Protein AF-A0A1Y3B1A7-F1 (afdb_monomer)

Organism: Euroglyphus maynei (NCBI:txid6958)

InterPro domains:
  IPR001353 Proteasome, subunit alpha/beta [PF00227] (23-81)
  IPR016050 Proteasome beta-type subunit, conserved site [PS00854] (29-76)
  IPR023333 Proteasome B-type subunit [PTHR32194] (15-82)
  IPR029055 Nucleophile aminohydrolases, N-terminal [G3DSA:3.60.20.10] (2-82)
  IPR029055 Nucleophile aminohydrolases, N-terminal [SSF56235] (8-81)

Solvent-accessible surface area (backbone atoms only — not comparable to full-atom values): 5449 Å² total; per-residue (Å²): 137,86,79,81,80,77,85,79,85,68,91,64,94,63,89,79,72,89,88,68,77,58,42,30,26,65,74,65,49,74,49,78,54,95,95,49,73,50,76,50,60,66,33,49,31,21,49,77,90,42,82,70,39,76,82,44,86,41,66,48,74,78,52,103,88,42,74,49,72,61,50,44,35,46,67,60,47,51,67,75,72,106

Second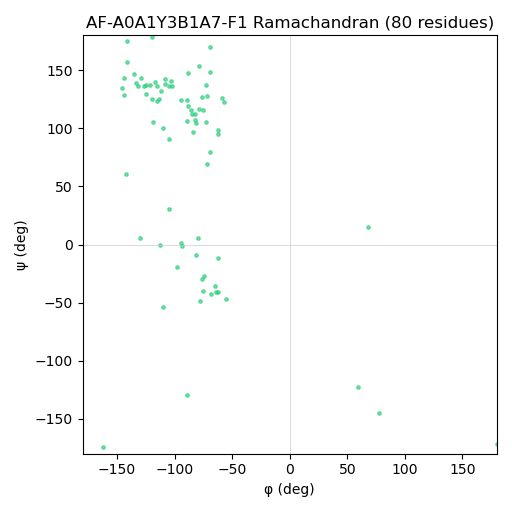ary structure (DSSP, 8-state):
-----------S------SS--EEE--EEEEEETTEEEEEE-S-EEETTEEEESS---EEEEETTEEEE--EEHHHHHHHH-

Radius of gyration: 17.69 Å; Cα contacts (8 Å, |Δi|>4): 108; chains: 1; bounding box: 52×32×42 Å

Foldseek 3Di:
DDDDPDPDDDPPPDPDDDPAAAFWFDDKDKDDDVPDIDIDGAQFTAGVPRRDGRHHDQWDDPDPHDIDGDTTHVVVVVVVVD

Nearest PDB structures (foldseek):
  8fz5-assembly1_N  TM=9.985E-01  e=1.326E-06  Bos taurus
  3unb-assembly1_M  TM=9.979E-01  e=7.145E-06  Mus musculus
  3okj-assembly1_1  TM=9.802E-01  e=1.659E-05  Saccharomyces cerevisiae
  8g6f-assembly1_b  TM=9.748E-01  e=1.071E-04  Plasmodium falciparum Dd2
  8w2f-assembly1_b  TM=9.708E-01  e=1.446E-04  Plasmodium falciparum 3D7

pLDDT: mean 85.66, std 17.11, range [37.34, 98.06]

Sequence (82 aa):
MATNFKFQYNDSIETQHSQQPISTGSSVLGLVFDKGVVIAADQLASYGSLARFRNVQRVNCVNDRTILGCGGDYADYQYVTK

Mean predicted aligned error: 9.03 Å

Structure (mmCIF, N/CA/C/O backbone):
data_AF-A0A1Y3B1A7-F1
#
_entry.id   AF-A0A1Y3B1A7-F1
#
loop_
_atom_site.group_PDB
_atom_site.id
_atom_site.type_symbol
_atom_site.label_atom_id
_atom_site.label_alt_id
_atom_site.label_comp_id
_atom_site.label_asym_id
_atom_site.label_entity_id
_atom_site.label_seq_id
_atom_site.pdbx_PDB_ins_code
_atom_site.Cartn_x
_atom_site.Cartn_y
_atom_site.Cartn_z
_atom_site.occupancy
_atom_site.B_iso_or_equiv
_atom_site.auth_seq_id
_atom_site.auth_comp_id
_atom_site.auth_asym_id
_atom_site.auth_atom_id
_atom_site.pdbx_PDB_model_num
ATOM 1 N N . MET A 1 1 ? 27.875 23.075 -26.093 1.00 41.88 1 MET A N 1
ATOM 2 C CA . MET A 1 1 ? 27.365 23.753 -24.883 1.00 41.88 1 MET A CA 1
ATOM 3 C C . MET A 1 1 ? 27.359 22.726 -23.759 1.00 41.88 1 MET A C 1
ATOM 5 O O . MET A 1 1 ? 26.416 21.960 -23.644 1.00 41.88 1 MET A O 1
ATOM 9 N N . ALA A 1 2 ? 28.477 22.598 -23.043 1.00 37.34 2 ALA A N 1
ATOM 10 C CA . ALA A 1 2 ? 28.621 21.632 -21.958 1.00 37.34 2 ALA A CA 1
ATOM 11 C C . ALA A 1 2 ? 27.931 22.185 -20.704 1.00 37.34 2 ALA A C 1
ATOM 13 O O . ALA A 1 2 ? 28.317 23.240 -20.201 1.00 37.34 2 ALA A O 1
ATOM 14 N N . THR A 1 3 ? 26.891 21.511 -20.222 1.00 42.47 3 THR A N 1
ATOM 15 C CA . THR A 1 3 ? 26.267 21.826 -18.935 1.00 42.47 3 THR A CA 1
ATOM 16 C C . THR A 1 3 ? 27.086 21.170 -17.829 1.00 42.47 3 THR A C 1
ATOM 18 O O . THR A 1 3 ? 27.077 19.951 -17.673 1.00 42.47 3 THR A O 1
ATOM 21 N N . ASN A 1 4 ? 27.823 21.993 -17.086 1.00 41.19 4 ASN A N 1
ATOM 22 C CA . ASN A 1 4 ? 28.571 21.609 -15.894 1.00 41.19 4 ASN A CA 1
ATOM 23 C C . ASN A 1 4 ? 27.619 21.098 -14.800 1.00 41.19 4 ASN A C 1
ATOM 25 O O . ASN A 1 4 ? 27.101 21.893 -14.018 1.00 41.19 4 ASN A O 1
ATOM 29 N N . PHE A 1 5 ? 27.416 19.785 -14.705 1.00 50.31 5 PHE A N 1
ATOM 30 C CA . PHE A 1 5 ? 26.864 19.179 -13.495 1.00 50.31 5 PHE A CA 1
ATOM 31 C C . PHE A 1 5 ? 28.009 18.955 -12.506 1.00 50.31 5 PHE A C 1
ATOM 33 O O . PHE A 1 5 ? 28.764 17.990 -12.605 1.00 50.31 5 PHE A O 1
ATOM 40 N N . LYS A 1 6 ? 28.174 19.890 -11.567 1.00 38.62 6 LYS A N 1
ATOM 41 C CA . LYS A 1 6 ? 29.043 19.698 -10.405 1.00 38.62 6 LYS A CA 1
ATOM 42 C C . LYS A 1 6 ? 28.264 18.884 -9.374 1.00 38.62 6 LYS A C 1
ATOM 44 O O . LYS A 1 6 ? 27.385 19.426 -8.714 1.00 38.62 6 LYS A O 1
ATOM 49 N N . PHE A 1 7 ? 28.577 17.598 -9.232 1.00 54.81 7 PHE A N 1
ATOM 50 C CA . PHE A 1 7 ? 28.238 16.876 -8.006 1.00 54.81 7 PHE A CA 1
ATOM 51 C C . PHE A 1 7 ? 29.187 17.385 -6.918 1.00 54.81 7 PHE A C 1
ATOM 53 O O . PHE A 1 7 ? 30.388 17.126 -6.955 1.00 54.81 7 PHE A O 1
ATOM 60 N N . GLN A 1 8 ? 28.664 18.209 -6.016 1.00 50.84 8 GLN A N 1
ATOM 61 C CA . GLN A 1 8 ? 29.413 18.783 -4.907 1.00 50.84 8 GLN A CA 1
ATOM 62 C C . GLN A 1 8 ? 29.304 17.812 -3.724 1.00 50.84 8 GLN A C 1
ATOM 64 O O . GLN A 1 8 ? 28.232 17.677 -3.143 1.00 50.84 8 GLN A O 1
ATOM 69 N N . TYR A 1 9 ? 30.383 17.087 -3.414 1.00 49.78 9 TYR A N 1
ATOM 70 C CA . TYR A 1 9 ? 30.477 16.284 -2.192 1.00 49.78 9 TYR A CA 1
ATOM 71 C C . TYR A 1 9 ? 30.889 17.221 -1.051 1.00 49.78 9 TYR A C 1
ATOM 73 O O . TYR A 1 9 ? 31.973 17.803 -1.095 1.00 49.78 9 TYR A O 1
ATOM 81 N N . ASN A 1 10 ? 29.982 17.443 -0.100 1.00 59.34 10 ASN A N 1
ATOM 82 C CA . ASN A 1 10 ? 30.219 18.269 1.079 1.00 59.34 10 ASN A CA 1
ATOM 83 C C . ASN A 1 10 ? 30.674 17.354 2.228 1.00 59.34 10 ASN A C 1
ATOM 85 O O . ASN A 1 10 ? 29.976 16.397 2.546 1.00 59.34 10 ASN A O 1
ATOM 89 N N . ASP A 1 11 ? 31.836 17.635 2.821 1.00 57.91 11 ASP A N 1
ATOM 90 C CA . ASP A 1 11 ? 32.473 16.841 3.892 1.00 57.91 11 ASP A CA 1
ATOM 91 C C . ASP A 1 11 ? 31.872 17.092 5.294 1.00 57.91 11 ASP A C 1
ATOM 93 O O . ASP A 1 11 ? 32.377 16.579 6.296 1.00 57.91 11 ASP A O 1
ATOM 97 N N . SER A 1 12 ? 30.792 17.872 5.415 1.00 60.16 12 SER A N 1
ATOM 98 C CA . SER A 1 12 ? 29.997 17.877 6.644 1.00 60.16 12 SER A CA 1
ATOM 99 C C . SER A 1 12 ? 29.136 16.613 6.671 1.00 60.16 12 SER A C 1
ATOM 101 O O . SER A 1 12 ? 28.413 16.328 5.718 1.00 60.16 12 SER A O 1
ATOM 103 N N . ILE A 1 13 ? 29.199 15.830 7.757 1.00 62.62 13 ILE A N 1
ATOM 104 C CA . ILE A 1 13 ? 28.272 14.709 7.992 1.00 62.62 13 ILE A CA 1
ATOM 105 C C . ILE A 1 13 ? 26.899 15.303 8.332 1.00 62.62 13 ILE A C 1
AT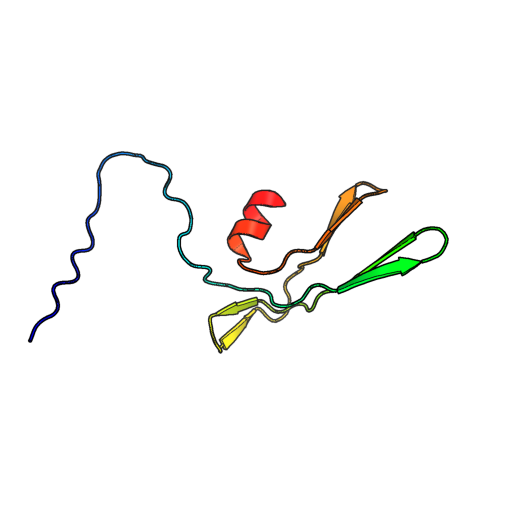OM 107 O O . ILE A 1 13 ? 26.443 15.296 9.472 1.00 62.62 13 ILE A O 1
ATOM 111 N N . GLU A 1 14 ? 26.267 15.905 7.337 1.00 63.81 14 GLU A N 1
ATOM 112 C CA . GLU A 1 14 ? 24.881 16.319 7.373 1.00 63.81 14 GLU A CA 1
ATOM 113 C C . GLU A 1 14 ? 24.056 15.139 6.875 1.00 63.81 14 GLU A C 1
ATOM 115 O O . GLU A 1 14 ? 24.295 14.603 5.791 1.00 63.81 14 GLU A O 1
ATOM 120 N N . THR A 1 15 ? 23.097 14.698 7.687 1.00 71.50 15 THR A N 1
ATOM 121 C CA . THR A 1 15 ? 22.149 13.659 7.285 1.00 71.50 15 THR A CA 1
ATOM 122 C C . THR A 1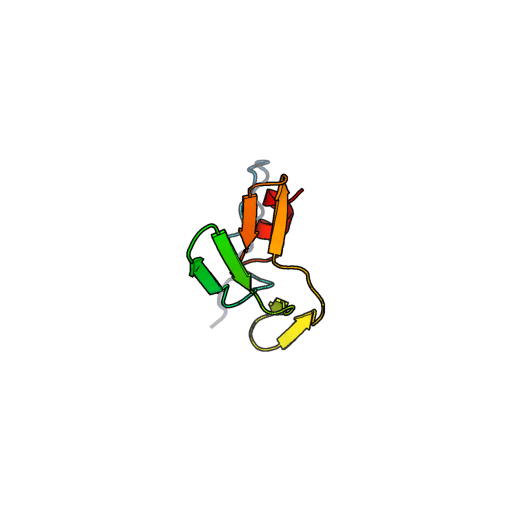 15 ? 21.346 14.176 6.094 1.00 71.50 15 THR A C 1
ATOM 124 O O . THR A 1 15 ? 20.401 14.947 6.251 1.00 71.50 15 THR A O 1
ATOM 127 N N . GLN A 1 16 ? 21.744 13.783 4.885 1.00 74.75 16 GLN A N 1
ATOM 128 C CA . GLN A 1 16 ? 21.058 14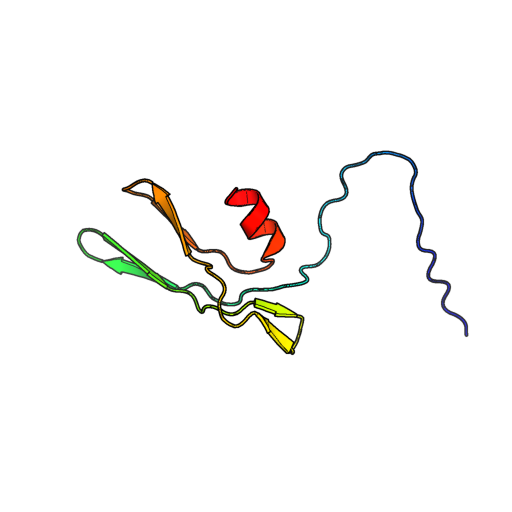.184 3.667 1.00 74.75 16 GLN A CA 1
ATOM 129 C C . GLN A 1 16 ? 19.757 13.385 3.534 1.00 74.75 16 GLN A C 1
ATOM 131 O O . GLN A 1 16 ? 19.776 12.163 3.393 1.00 74.75 16 GLN A O 1
ATOM 136 N N . HIS A 1 17 ? 18.620 14.079 3.582 1.00 76.31 17 HIS A N 1
ATOM 1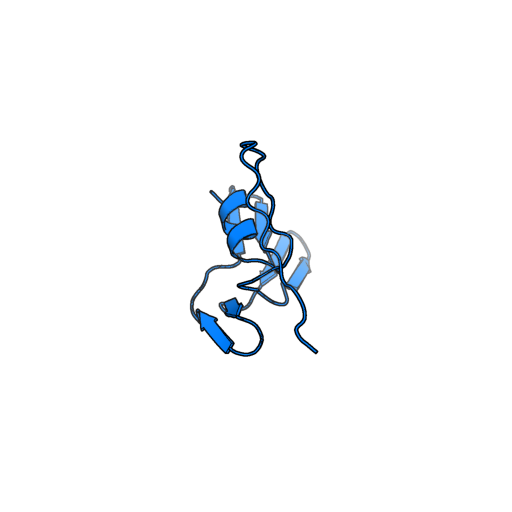37 C CA . HIS A 1 17 ? 17.310 13.476 3.342 1.00 76.31 17 HIS A CA 1
ATOM 138 C C . HIS A 1 17 ? 17.044 13.285 1.845 1.00 76.31 17 HIS A C 1
ATOM 140 O O . HIS A 1 17 ? 17.582 14.010 1.002 1.00 76.31 17 HIS A O 1
ATOM 146 N N . SER A 1 18 ? 16.194 12.307 1.520 1.00 77.94 18 SER A N 1
ATOM 147 C CA . SER A 1 18 ? 15.781 12.046 0.141 1.00 77.94 18 SER A CA 1
ATOM 148 C C . SER A 1 18 ? 15.106 13.284 -0.453 1.00 77.94 18 SER A C 1
ATOM 150 O O . SER A 1 18 ? 14.178 13.839 0.131 1.00 77.94 18 SER A O 1
ATOM 152 N N . GLN A 1 19 ? 15.591 13.744 -1.609 1.00 84.62 19 GLN A N 1
ATOM 153 C CA . GLN A 1 19 ? 15.050 14.929 -2.289 1.00 84.62 19 GLN A CA 1
ATOM 154 C C . GLN A 1 19 ? 14.057 14.573 -3.400 1.00 84.62 19 GLN A C 1
ATOM 156 O O . GLN A 1 19 ? 13.280 15.423 -3.831 1.00 84.62 19 GLN A O 1
ATOM 161 N N . GLN A 1 20 ? 14.095 13.331 -3.888 1.00 86.94 20 GLN A N 1
ATOM 162 C CA . GLN A 1 20 ? 13.220 12.829 -4.942 1.00 86.94 20 GLN A CA 1
ATOM 163 C C . GLN A 1 20 ? 12.905 11.353 -4.686 1.00 86.94 20 GLN A C 1
ATOM 165 O O . GLN A 1 20 ? 13.826 10.584 -4.409 1.00 86.94 20 GLN A O 1
ATOM 170 N N . PRO A 1 21 ? 11.636 10.937 -4.806 1.00 89.56 21 PRO A N 1
ATOM 171 C CA . PRO A 1 21 ? 11.258 9.552 -4.581 1.00 89.56 21 PRO A CA 1
ATOM 172 C C . PRO A 1 21 ? 11.740 8.672 -5.744 1.00 89.56 21 PRO A C 1
ATOM 174 O O . PRO A 1 21 ? 11.611 9.050 -6.911 1.00 89.56 21 PRO A O 1
ATOM 177 N N . ILE A 1 22 ? 12.291 7.496 -5.436 1.00 91.94 22 ILE A N 1
ATOM 178 C CA . ILE A 1 22 ? 12.962 6.643 -6.430 1.00 91.94 22 ILE A CA 1
ATOM 179 C C . ILE A 1 22 ? 12.157 5.377 -6.716 1.00 91.94 22 ILE A C 1
ATOM 181 O O . ILE A 1 22 ? 11.847 5.081 -7.871 1.00 91.94 22 ILE A O 1
ATOM 185 N N . SER A 1 23 ? 11.811 4.622 -5.671 1.00 93.50 23 SER A N 1
ATOM 186 C CA . SER A 1 23 ? 11.000 3.408 -5.795 1.00 93.50 23 SER A CA 1
ATOM 187 C C . SER A 1 23 ? 9.642 3.694 -5.194 1.00 93.50 23 SER A C 1
ATOM 189 O O . SER A 1 23 ? 9.496 3.682 -3.980 1.00 93.50 23 SER A O 1
ATOM 191 N N . THR A 1 24 ? 8.652 3.975 -6.033 1.00 94.75 24 THR A N 1
ATOM 192 C CA . THR A 1 24 ? 7.369 4.504 -5.572 1.00 94.75 24 THR A CA 1
ATOM 193 C C . THR A 1 24 ? 6.253 3.479 -5.589 1.00 94.75 24 THR A C 1
ATOM 195 O O . THR A 1 24 ? 6.075 2.735 -6.554 1.00 94.75 24 THR A O 1
ATOM 198 N N . GLY A 1 25 ? 5.470 3.476 -4.517 1.00 93.31 25 GLY A N 1
ATOM 199 C CA . GLY A 1 25 ? 4.127 2.926 -4.498 1.00 93.31 25 GLY A CA 1
ATOM 200 C C . GLY A 1 25 ? 3.104 3.987 -4.905 1.00 93.31 25 GLY A C 1
ATOM 201 O O . GLY A 1 25 ? 3.273 5.172 -4.616 1.00 93.31 25 GLY A O 1
ATOM 202 N N . SER A 1 26 ? 2.028 3.566 -5.565 1.00 93.50 26 SER A N 1
ATOM 203 C CA . SER A 1 26 ? 0.942 4.456 -5.987 1.00 93.50 26 SER A CA 1
ATOM 204 C C . SER A 1 26 ? -0.133 4.574 -4.893 1.00 93.50 26 SER A C 1
ATOM 206 O O . SER A 1 26 ? 0.176 4.821 -3.726 1.00 93.50 26 SER A O 1
ATOM 208 N N . SER A 1 27 ? -1.402 4.379 -5.234 1.00 95.00 27 SER A N 1
ATOM 209 C CA . SER A 1 27 ? -2.540 4.599 -4.347 1.00 95.00 27 SER A CA 1
ATOM 210 C C . SER A 1 27 ? -2.634 3.599 -3.190 1.00 95.00 27 SER A C 1
ATOM 212 O O . SER A 1 27 ? -2.280 2.426 -3.314 1.00 95.00 27 SER A O 1
ATOM 214 N N . VAL A 1 28 ? -3.169 4.092 -2.074 1.00 96.69 28 VAL A N 1
ATOM 215 C CA . VAL A 1 28 ? -3.663 3.312 -0.937 1.00 96.69 28 VAL A CA 1
ATOM 216 C C . VAL A 1 28 ? -5.103 3.751 -0.708 1.00 96.69 28 VAL A C 1
ATOM 218 O O . VAL A 1 28 ? -5.380 4.949 -0.656 1.00 96.69 28 VAL A O 1
ATOM 221 N N . LEU A 1 29 ? -6.023 2.797 -0.615 1.00 97.12 29 LEU A N 1
ATOM 222 C CA . LEU A 1 29 ? -7.448 3.051 -0.427 1.00 97.12 29 LEU A CA 1
ATOM 223 C C . LEU A 1 29 ? -7.859 2.668 0.990 1.00 97.12 29 LEU A C 1
ATOM 225 O O . LEU A 1 29 ? -7.450 1.621 1.486 1.00 97.12 29 LEU A O 1
ATOM 229 N N . GLY A 1 30 ? -8.688 3.501 1.616 1.00 96.88 30 GLY A N 1
ATOM 230 C CA . GLY A 1 30 ? -9.244 3.263 2.944 1.00 96.88 30 GLY A CA 1
ATOM 231 C C . GLY A 1 30 ? -10.743 3.539 2.972 1.00 96.88 30 GLY A C 1
ATOM 232 O O . GLY A 1 30 ? -11.205 4.507 2.371 1.00 96.88 30 GLY A O 1
ATOM 233 N N . LEU A 1 31 ? -11.500 2.688 3.663 1.00 97.88 31 LEU A N 1
ATOM 234 C CA . LEU A 1 31 ? -12.948 2.811 3.839 1.00 97.88 31 LEU A CA 1
ATOM 235 C C . LEU A 1 31 ? -13.309 2.636 5.313 1.00 97.88 31 LEU A C 1
ATOM 237 O O . LEU A 1 31 ? -12.810 1.726 5.975 1.00 97.88 31 LEU A O 1
ATOM 241 N N . VAL A 1 32 ? -14.204 3.487 5.808 1.00 98.06 32 VAL A N 1
ATOM 242 C CA . VAL A 1 32 ? -14.766 3.395 7.161 1.00 98.06 32 VAL A CA 1
ATOM 243 C C . VAL A 1 32 ? -16.162 2.794 7.065 1.00 98.06 32 VAL A C 1
ATOM 245 O O . VAL A 1 32 ? -16.940 3.169 6.188 1.00 98.06 32 VAL A O 1
ATOM 248 N N . PHE A 1 33 ? -16.483 1.868 7.962 1.00 97.44 33 PHE A N 1
ATOM 249 C CA . PHE A 1 33 ? -17.796 1.234 8.045 1.00 97.44 33 PHE A CA 1
ATOM 250 C C . PHE A 1 33 ? -18.200 1.029 9.510 1.00 97.44 33 PHE A C 1
ATOM 252 O O . PHE A 1 33 ? -17.430 1.328 10.427 1.00 97.44 33 PHE A O 1
ATOM 259 N N . ASP A 1 34 ? -19.425 0.548 9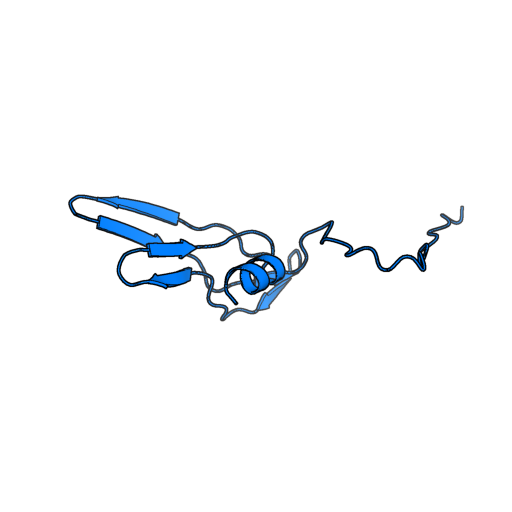.749 1.00 97.94 34 ASP A N 1
ATOM 260 C CA . ASP A 1 34 ? -19.879 0.278 11.115 1.00 97.94 34 ASP A CA 1
ATOM 261 C C . ASP A 1 34 ? -18.922 -0.701 11.815 1.00 97.94 34 ASP A C 1
ATOM 263 O O . ASP A 1 34 ? -18.695 -1.813 11.340 1.00 97.94 34 ASP A O 1
ATOM 267 N N . LYS A 1 35 ? -18.377 -0.270 12.958 1.00 96.31 35 LYS A N 1
ATOM 268 C CA . LYS A 1 35 ? -17.426 -1.015 13.806 1.00 96.31 35 LYS A CA 1
ATOM 269 C C . LYS A 1 35 ? -16.029 -1.249 13.221 1.00 96.31 35 LYS A C 1
ATOM 271 O O . LYS A 1 35 ? -15.292 -2.061 13.782 1.00 96.31 35 LYS A O 1
ATOM 276 N N . GLY A 1 36 ? -15.610 -0.551 12.164 1.00 96.94 36 GLY A N 1
ATOM 277 C CA . GLY A 1 36 ? -14.244 -0.747 11.682 1.00 96.94 36 GLY A CA 1
ATOM 278 C C . GLY A 1 36 ? -13.807 0.063 10.472 1.00 96.94 36 GLY A C 1
ATOM 279 O O . GLY A 1 36 ? -14.483 0.972 9.992 1.00 96.94 36 GLY A O 1
ATOM 280 N N . VAL A 1 37 ? -12.615 -0.296 9.995 1.00 97.69 37 VAL A N 1
ATOM 281 C CA . VAL A 1 37 ? -11.976 0.274 8.808 1.00 97.69 37 VAL A CA 1
ATOM 282 C C . VAL A 1 37 ? -11.380 -0.841 7.947 1.00 97.69 37 VAL A C 1
ATOM 284 O O . VAL A 1 37 ? -10.932 -1.859 8.471 1.00 97.69 37 VAL A O 1
ATOM 287 N N . VAL A 1 38 ? -11.378 -0.659 6.627 1.00 97.38 38 VAL A N 1
ATOM 288 C CA . VAL A 1 38 ? -10.653 -1.504 5.664 1.00 97.38 38 VAL A CA 1
ATOM 289 C C . VAL A 1 38 ? -9.609 -0.647 4.966 1.00 97.38 38 VAL A C 1
ATOM 291 O O . VAL A 1 38 ? -9.895 0.495 4.609 1.00 97.38 38 VAL A O 1
ATOM 294 N N . ILE A 1 39 ? -8.421 -1.205 4.734 1.00 97.69 39 ILE A N 1
ATOM 295 C CA . ILE A 1 39 ? -7.369 -0.588 3.927 1.00 97.69 39 ILE A CA 1
ATOM 296 C C . ILE A 1 39 ? -6.867 -1.579 2.875 1.00 97.69 39 ILE A C 1
ATOM 298 O O . ILE A 1 39 ? -6.785 -2.779 3.135 1.00 97.69 39 ILE A O 1
ATOM 302 N N . ALA A 1 40 ? -6.536 -1.083 1.687 1.00 96.25 40 ALA A N 1
ATOM 303 C CA . ALA A 1 40 ? -5.984 -1.879 0.601 1.00 96.25 40 ALA A CA 1
ATOM 304 C C . ALA A 1 40 ? -4.944 -1.080 -0.192 1.00 96.25 40 ALA A C 1
ATOM 306 O O . ALA A 1 40 ? -5.101 0.119 -0.424 1.00 96.25 40 ALA A O 1
ATOM 307 N N . ALA A 1 41 ? -3.897 -1.764 -0.641 1.00 96.44 41 ALA A N 1
ATOM 308 C CA . ALA A 1 41 ? -2.890 -1.238 -1.553 1.00 96.44 41 ALA A CA 1
ATOM 309 C C . ALA A 1 41 ? -2.481 -2.338 -2.540 1.00 96.44 41 ALA A C 1
ATOM 311 O O . ALA A 1 41 ? -2.640 -3.526 -2.249 1.00 96.44 41 ALA A O 1
ATOM 312 N N . ASP A 1 42 ? -1.947 -1.947 -3.697 1.00 95.06 42 ASP A N 1
ATOM 313 C CA . ASP A 1 42 ? -1.267 -2.897 -4.577 1.00 95.06 42 ASP A CA 1
ATOM 314 C C . ASP A 1 42 ? 0.062 -3.380 -3.956 1.00 95.06 42 ASP A C 1
ATOM 316 O O . ASP A 1 42 ? 0.537 -2.859 -2.944 1.00 95.06 42 ASP A O 1
ATOM 320 N N . GLN A 1 43 ? 0.669 -4.396 -4.570 1.00 95.31 43 GLN A N 1
ATOM 321 C CA . GLN A 1 43 ? 1.955 -4.955 -4.138 1.00 95.31 43 GLN A CA 1
ATOM 322 C C . GLN A 1 43 ? 3.108 -4.535 -5.058 1.00 95.31 43 GLN A C 1
ATOM 324 O O . GLN A 1 43 ? 4.064 -5.290 -5.252 1.00 95.31 43 GLN A O 1
ATOM 329 N N . LEU A 1 44 ? 3.012 -3.345 -5.660 1.00 94.69 44 LEU A N 1
ATOM 330 C CA . LEU A 1 44 ? 3.962 -2.854 -6.652 1.00 94.69 44 LEU A CA 1
ATOM 331 C C . LEU A 1 44 ? 4.776 -1.670 -6.115 1.00 94.69 44 LEU A C 1
ATOM 333 O O . LEU A 1 44 ? 4.221 -0.691 -5.622 1.00 94.69 44 LEU A O 1
ATOM 337 N N . ALA A 1 45 ? 6.095 -1.735 -6.296 1.00 95.31 45 ALA A N 1
ATOM 338 C CA . ALA A 1 45 ? 6.967 -0.566 -6.272 1.00 95.31 45 ALA A CA 1
ATOM 339 C C . ALA A 1 45 ? 7.600 -0.356 -7.655 1.00 95.31 45 ALA A C 1
ATOM 341 O O . ALA A 1 45 ? 8.258 -1.245 -8.218 1.00 95.31 45 ALA A O 1
ATOM 342 N N . SER A 1 46 ? 7.380 0.838 -8.197 1.00 95.31 46 SER A N 1
ATOM 343 C CA . SER A 1 46 ? 7.789 1.251 -9.535 1.00 95.31 46 SER A CA 1
ATOM 344 C C . SER A 1 46 ? 9.020 2.147 -9.485 1.00 95.31 46 SER A C 1
ATOM 346 O O . SER A 1 46 ? 9.134 3.022 -8.631 1.00 95.31 46 SER A O 1
ATOM 348 N N . TYR A 1 47 ? 9.925 1.956 -10.440 1.00 94.00 47 TYR A N 1
ATOM 349 C CA . TYR A 1 47 ? 11.058 2.843 -10.688 1.00 94.00 47 TYR A CA 1
ATOM 350 C C . TYR A 1 47 ? 10.748 3.661 -11.943 1.00 94.00 47 TYR A C 1
ATOM 352 O O . TYR A 1 47 ? 10.958 3.202 -13.071 1.00 94.00 47 TYR A O 1
ATOM 360 N N . GLY A 1 48 ? 10.126 4.826 -11.760 1.00 90.88 48 GLY A N 1
ATOM 361 C CA . GLY A 1 48 ? 9.490 5.549 -12.864 1.00 90.88 48 GLY A CA 1
ATOM 362 C C . GLY A 1 48 ? 8.403 4.696 -13.532 1.00 90.88 48 GLY A C 1
ATOM 363 O O . GLY A 1 48 ? 7.480 4.233 -12.869 1.00 90.88 48 GLY A O 1
ATOM 364 N N . SER A 1 49 ? 8.521 4.452 -14.839 1.00 91.81 49 SER A N 1
ATOM 365 C CA . SER A 1 49 ? 7.584 3.607 -15.600 1.00 91.81 49 SER A CA 1
ATOM 366 C C . SER A 1 49 ? 7.853 2.101 -15.478 1.00 91.81 49 SER A C 1
ATOM 368 O O . SER A 1 49 ? 7.048 1.290 -15.940 1.00 91.81 49 SER A O 1
ATOM 370 N N . LEU A 1 50 ? 8.973 1.695 -14.871 1.00 93.81 50 LEU A N 1
ATOM 371 C CA . LEU A 1 50 ? 9.332 0.288 -14.738 1.00 93.81 50 LEU A CA 1
ATOM 372 C C . LEU A 1 50 ? 8.686 -0.321 -13.491 1.00 93.81 50 LEU A C 1
ATOM 374 O O . LEU A 1 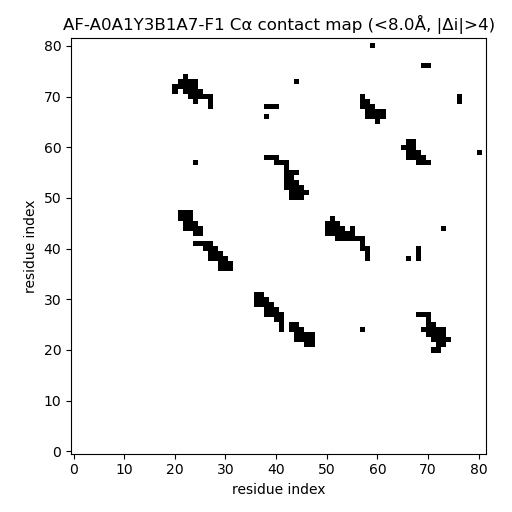50 ? 9.061 0.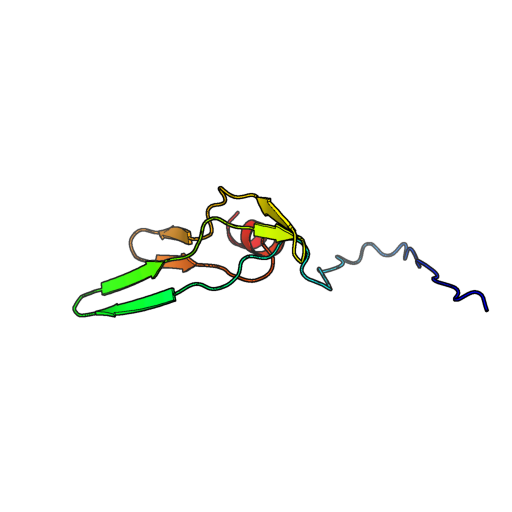003 -12.365 1.00 93.81 50 LEU A O 1
ATOM 378 N N . ALA A 1 51 ? 7.798 -1.295 -13.695 1.00 93.75 51 ALA A N 1
ATOM 379 C CA . ALA A 1 51 ? 7.261 -2.146 -12.635 1.00 93.75 51 ALA A CA 1
ATOM 380 C C . ALA A 1 51 ? 8.347 -3.095 -12.086 1.00 93.75 51 ALA A C 1
ATOM 382 O O . ALA A 1 51 ? 8.445 -4.259 -12.490 1.00 93.75 51 ALA A O 1
ATOM 383 N N . ARG A 1 52 ? 9.220 -2.573 -11.216 1.00 94.94 52 ARG A N 1
ATOM 384 C CA . ARG A 1 52 ? 10.452 -3.247 -10.788 1.00 94.94 52 ARG A CA 1
ATOM 385 C C . ARG A 1 52 ? 10.192 -4.334 -9.751 1.00 94.94 52 ARG A C 1
ATOM 387 O O . ARG A 1 52 ? 10.676 -5.450 -9.933 1.00 94.94 52 ARG A O 1
ATOM 394 N N . PHE A 1 53 ? 9.425 -4.030 -8.703 1.00 95.12 53 PHE A N 1
ATOM 395 C CA . PHE A 1 53 ? 9.164 -4.950 -7.593 1.00 95.12 53 PHE A CA 1
ATOM 396 C C . PHE A 1 53 ? 7.672 -5.244 -7.486 1.00 95.12 53 PHE A C 1
ATOM 398 O O . PHE A 1 53 ? 6.905 -4.398 -7.051 1.00 95.12 53 PHE A O 1
ATOM 405 N N . ARG A 1 54 ? 7.256 -6.443 -7.898 1.00 94.25 54 ARG A N 1
ATOM 406 C CA . ARG A 1 54 ? 5.835 -6.816 -8.050 1.00 94.25 54 ARG A CA 1
ATOM 407 C C . ARG A 1 54 ? 5.219 -7.522 -6.838 1.00 94.25 54 ARG A C 1
ATOM 409 O O . ARG A 1 54 ? 4.077 -7.952 -6.916 1.00 94.25 54 ARG A O 1
ATOM 416 N N . ASN A 1 55 ? 5.991 -7.714 -5.772 1.00 95.31 55 ASN A N 1
ATOM 417 C CA . ASN A 1 55 ? 5.542 -8.424 -4.577 1.00 95.31 55 ASN A CA 1
ATOM 418 C C . ASN A 1 55 ? 6.101 -7.760 -3.314 1.00 95.31 55 ASN A C 1
ATOM 420 O O . ASN A 1 55 ? 6.901 -8.347 -2.587 1.00 95.31 55 ASN A O 1
ATOM 424 N N . VAL A 1 56 ? 5.743 -6.493 -3.110 1.00 94.00 56 VAL A N 1
ATOM 425 C CA . VAL A 1 56 ? 6.117 -5.716 -1.922 1.00 94.00 56 VAL A CA 1
ATOM 426 C C . VAL A 1 56 ? 4.909 -5.502 -1.013 1.00 94.00 56 VAL A C 1
ATOM 428 O O . VAL A 1 56 ? 3.794 -5.305 -1.488 1.00 94.00 56 VAL A O 1
ATOM 431 N N . GLN A 1 57 ? 5.117 -5.547 0.303 1.00 93.75 57 GLN A N 1
ATOM 432 C CA . GLN A 1 57 ? 4.066 -5.275 1.286 1.00 93.75 57 GLN A CA 1
ATOM 433 C C . GLN A 1 57 ? 4.033 -3.783 1.595 1.00 93.75 57 GLN A C 1
ATOM 435 O O . GLN A 1 57 ? 5.013 -3.227 2.083 1.00 93.75 57 GLN A O 1
ATOM 440 N N . ARG A 1 58 ? 2.898 -3.142 1.314 1.00 94.69 58 ARG A N 1
ATOM 441 C CA . ARG A 1 58 ? 2.694 -1.695 1.505 1.00 94.69 58 ARG A CA 1
ATOM 442 C C . ARG A 1 58 ? 1.685 -1.353 2.604 1.00 94.69 58 ARG A C 1
ATOM 444 O O . ARG A 1 58 ? 1.411 -0.178 2.847 1.00 94.69 58 ARG A O 1
ATOM 451 N N . VAL A 1 59 ? 1.127 -2.380 3.240 1.00 95.25 59 VAL A N 1
ATOM 452 C CA . VAL A 1 59 ? 0.231 -2.285 4.391 1.00 95.25 59 VAL A CA 1
ATOM 453 C C . VAL A 1 59 ? 0.894 -3.032 5.539 1.00 95.25 59 VAL A C 1
ATOM 455 O O . VAL A 1 59 ? 1.256 -4.196 5.382 1.00 95.25 59 VAL A O 1
ATOM 458 N N . ASN A 1 60 ? 1.060 -2.363 6.675 1.00 94.88 60 ASN A N 1
ATOM 459 C CA . ASN A 1 60 ? 1.670 -2.922 7.872 1.00 94.88 60 ASN A CA 1
ATOM 460 C C . ASN A 1 60 ? 0.733 -2.786 9.076 1.00 94.88 60 ASN A C 1
ATOM 462 O O . ASN A 1 60 ? 0.123 -1.736 9.288 1.00 94.88 60 ASN A O 1
ATOM 466 N N . CYS A 1 61 ? 0.644 -3.835 9.887 1.00 94.25 61 CYS A N 1
ATOM 467 C CA . CYS A 1 61 ? -0.063 -3.796 11.161 1.00 94.25 61 CYS A CA 1
ATOM 468 C C . CYS A 1 61 ? 0.887 -3.247 12.225 1.00 94.25 61 CYS A C 1
ATOM 470 O O . CYS A 1 61 ? 1.864 -3.898 12.579 1.00 94.25 61 CYS A O 1
ATOM 472 N N . VAL A 1 62 ? 0.601 -2.051 12.739 1.00 94.50 62 VAL A N 1
ATOM 473 C CA . VAL A 1 62 ? 1.430 -1.418 13.779 1.00 94.50 62 VAL A CA 1
ATOM 474 C C . VAL A 1 62 ? 1.172 -2.078 15.135 1.00 94.50 62 VAL A C 1
ATOM 476 O O . VAL A 1 62 ? 2.089 -2.277 15.924 1.00 94.50 62 VAL A O 1
ATOM 479 N N . ASN A 1 63 ? -0.093 -2.401 15.411 1.00 94.88 63 ASN A N 1
ATOM 480 C CA . ASN A 1 63 ? -0.556 -3.130 16.591 1.00 94.88 63 ASN A CA 1
ATOM 481 C C . ASN A 1 63 ? -1.975 -3.680 16.330 1.00 94.88 63 ASN A C 1
ATOM 483 O O . ASN A 1 63 ? -2.523 -3.504 15.242 1.00 94.88 63 ASN A O 1
ATOM 487 N N . ASP A 1 64 ? -2.606 -4.272 17.346 1.00 95.69 64 ASP A N 1
ATOM 488 C CA . ASP A 1 64 ? -3.939 -4.895 17.251 1.00 95.69 64 ASP A CA 1
ATOM 489 C C . ASP A 1 64 ? -5.089 -3.938 16.877 1.00 95.69 64 ASP A C 1
ATOM 491 O O . ASP A 1 64 ? -6.205 -4.380 16.608 1.00 95.69 64 ASP A O 1
ATOM 495 N N . ARG A 1 65 ? -4.865 -2.619 16.900 1.00 95.81 65 ARG A N 1
ATOM 496 C CA . ARG A 1 65 ? -5.886 -1.586 16.653 1.00 95.81 65 ARG A CA 1
ATOM 497 C C . ARG A 1 65 ? -5.460 -0.540 15.623 1.00 95.81 65 ARG A C 1
ATOM 499 O O . ARG A 1 65 ? -6.160 0.455 15.445 1.00 95.81 65 ARG A O 1
ATOM 506 N N . THR A 1 66 ? -4.312 -0.703 14.971 1.00 95.50 66 THR A N 1
ATOM 507 C CA . THR A 1 66 ? -3.766 0.312 14.063 1.00 95.50 66 THR A CA 1
ATOM 508 C C . THR A 1 66 ? -3.077 -0.333 12.873 1.00 95.50 66 THR A C 1
ATOM 510 O O . THR A 1 66 ? -2.195 -1.177 13.023 1.00 95.50 66 THR A O 1
ATOM 513 N N . ILE A 1 67 ? -3.456 0.123 11.680 1.00 95.50 67 ILE A N 1
ATOM 514 C CA . ILE A 1 67 ? -2.889 -0.307 10.405 1.00 95.50 67 ILE A CA 1
ATOM 515 C C . ILE A 1 67 ? -2.319 0.928 9.704 1.00 95.50 67 ILE A C 1
ATOM 517 O O . ILE A 1 67 ? -2.946 1.987 9.700 1.00 95.50 67 ILE A O 1
ATOM 521 N N . LEU A 1 68 ? -1.137 0.786 9.113 1.00 95.31 68 LEU A N 1
ATOM 522 C CA . LEU A 1 68 ? -0.459 1.810 8.329 1.00 95.31 68 LEU A CA 1
ATOM 523 C C . LEU A 1 68 ? -0.395 1.358 6.871 1.00 95.31 68 LEU A C 1
ATOM 525 O O . LEU A 1 68 ? 0.129 0.289 6.575 1.00 95.31 68 LEU A O 1
ATOM 529 N N . GLY A 1 69 ? -0.893 2.181 5.954 1.00 95.19 69 GLY A N 1
ATOM 530 C CA . GLY A 1 69 ? -0.669 2.007 4.521 1.00 95.19 69 GLY A CA 1
ATOM 531 C C . GLY A 1 69 ? 0.139 3.174 3.977 1.00 95.19 69 GLY A C 1
ATOM 532 O O . GLY A 1 69 ? -0.132 4.320 4.331 1.00 95.19 69 GLY A O 1
ATOM 533 N N . CYS A 1 70 ? 1.127 2.896 3.129 1.00 93.94 70 CYS A N 1
ATOM 534 C CA . CYS A 1 70 ? 2.020 3.928 2.609 1.00 93.94 70 CYS A CA 1
ATOM 535 C C . CYS A 1 70 ? 2.084 3.930 1.078 1.00 93.94 70 CYS A C 1
ATOM 537 O O . CYS A 1 70 ? 2.173 2.883 0.428 1.00 93.94 70 CYS A O 1
ATOM 539 N N . GLY A 1 71 ? 2.038 5.129 0.498 1.00 92.00 71 GLY A N 1
ATOM 540 C CA . GLY A 1 71 ? 2.372 5.407 -0.899 1.00 92.00 71 GLY A CA 1
ATOM 541 C C . GLY A 1 71 ? 3.521 6.397 -0.999 1.00 92.00 71 GLY A C 1
ATOM 542 O O . GLY A 1 71 ? 4.025 6.865 0.016 1.00 92.00 71 GLY A O 1
ATOM 543 N N . GLY A 1 72 ? 3.944 6.708 -2.221 1.00 93.38 72 GLY A N 1
ATOM 544 C CA . GLY A 1 72 ? 5.177 7.465 -2.422 1.00 93.38 72 GLY A CA 1
ATOM 545 C C . GLY A 1 72 ? 6.402 6.571 -2.250 1.00 93.38 72 GLY A C 1
ATOM 546 O O . GLY A 1 72 ? 6.366 5.417 -2.673 1.00 93.38 72 GLY A O 1
ATOM 547 N N . ASP A 1 73 ? 7.494 7.101 -1.697 1.00 94.12 73 ASP A N 1
ATOM 548 C CA . ASP A 1 73 ? 8.782 6.402 -1.684 1.00 94.12 73 ASP A CA 1
ATOM 549 C C . ASP A 1 73 ? 8.810 5.207 -0.723 1.00 94.12 73 ASP A C 1
ATOM 551 O O . ASP A 1 73 ? 8.504 5.298 0.466 1.00 94.12 73 ASP A O 1
ATOM 555 N N . TYR A 1 74 ? 9.211 4.057 -1.253 1.00 94.25 74 TYR A N 1
ATOM 556 C CA . TYR A 1 74 ? 9.235 2.800 -0.520 1.00 94.25 74 TYR A CA 1
ATOM 557 C C . TYR A 1 74 ? 10.389 2.746 0.490 1.00 94.25 74 TYR A C 1
ATOM 559 O O . TYR A 1 74 ? 10.270 2.068 1.508 1.0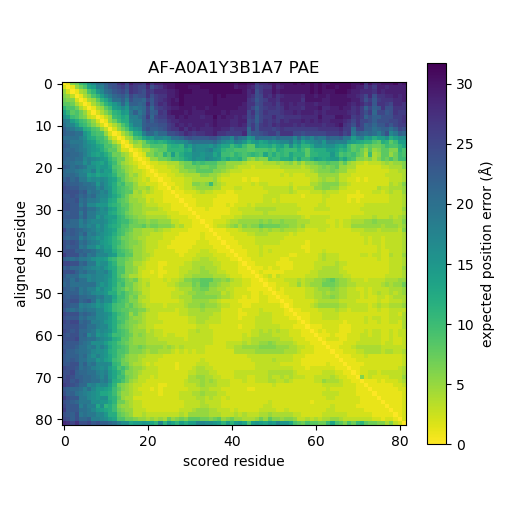0 94.25 74 TYR A O 1
ATOM 567 N N . ALA A 1 75 ? 11.489 3.470 0.249 1.00 92.31 75 ALA A N 1
ATOM 568 C CA . ALA A 1 75 ? 12.597 3.548 1.201 1.00 92.31 75 ALA A CA 1
ATOM 569 C C . ALA A 1 75 ? 12.193 4.321 2.469 1.00 92.31 75 ALA A C 1
ATOM 571 O O . ALA A 1 75 ? 12.450 3.851 3.578 1.00 92.31 75 ALA A O 1
ATOM 572 N N . ASP A 1 76 ? 11.481 5.440 2.315 1.00 92.56 76 ASP A N 1
ATOM 573 C CA . ASP A 1 76 ? 10.925 6.192 3.445 1.00 92.56 76 ASP A CA 1
ATOM 574 C C . ASP A 1 76 ? 9.901 5.354 4.226 1.00 92.56 76 ASP A C 1
ATOM 576 O O . ASP A 1 76 ? 9.927 5.319 5.458 1.00 92.56 76 ASP A O 1
ATOM 580 N N . TYR A 1 77 ? 9.047 4.597 3.526 1.00 93.56 77 TYR A N 1
ATOM 581 C CA . TYR A 1 77 ? 8.144 3.636 4.167 1.00 93.56 77 TYR A CA 1
ATOM 582 C C . TYR A 1 77 ? 8.901 2.627 5.038 1.00 93.56 77 TYR A C 1
ATOM 584 O O . TYR A 1 77 ? 8.516 2.390 6.184 1.00 93.56 77 TYR A O 1
ATOM 592 N N . GLN A 1 78 ? 9.989 2.050 4.524 1.00 92.50 78 GLN A N 1
ATOM 593 C CA . GLN A 1 78 ? 10.821 1.108 5.275 1.00 92.50 78 GLN A CA 1
ATOM 594 C C . GLN A 1 78 ? 11.500 1.762 6.475 1.00 92.50 78 GLN A C 1
ATOM 596 O O . GLN A 1 78 ? 11.650 1.114 7.503 1.00 92.50 78 GLN A O 1
ATOM 601 N N . TYR A 1 79 ? 11.900 3.028 6.364 1.00 92.75 79 TYR A N 1
ATOM 602 C CA . TYR A 1 79 ? 12.484 3.764 7.480 1.00 92.75 79 TYR A CA 1
ATOM 603 C C . TYR A 1 79 ? 11.486 3.949 8.631 1.00 92.75 79 TYR A C 1
ATOM 605 O O . TYR A 1 79 ? 11.853 3.768 9.787 1.00 92.75 79 TYR A O 1
ATOM 613 N N . VAL A 1 80 ? 10.221 4.251 8.317 1.00 91.00 80 VAL A N 1
ATOM 614 C CA . VAL A 1 80 ? 9.154 4.446 9.318 1.00 91.00 80 VAL A CA 1
ATOM 615 C C . VAL A 1 80 ? 8.640 3.127 9.899 1.00 91.00 80 VAL A C 1
ATOM 617 O O . VAL A 1 80 ? 8.168 3.099 11.031 1.00 91.00 80 VAL A O 1
ATOM 620 N N . THR A 1 81 ? 8.682 2.040 9.126 1.00 88.06 81 THR A N 1
ATOM 621 C CA . THR A 1 81 ? 8.125 0.735 9.535 1.00 88.06 81 THR A CA 1
ATOM 622 C C . THR A 1 81 ? 9.122 -0.209 10.194 1.00 88.06 81 THR A C 1
ATOM 624 O O . THR A 1 81 ? 8.737 -1.318 10.570 1.00 88.06 81 THR A O 1
ATOM 627 N N . LYS A 1 82 ? 10.377 0.217 10.317 1.00 69.69 82 LYS A N 1
ATOM 628 C CA . LYS A 1 82 ? 11.429 -0.508 11.026 1.00 69.69 82 LYS A CA 1
ATOM 629 C C . LYS A 1 82 ? 11.269 -0.386 12.537 1.00 69.69 82 LYS A C 1
ATOM 631 O O . LYS A 1 82 ? 11.555 -1.401 13.208 1.00 69.69 82 LYS A O 1
#